Protein AF-A0A0C2YSZ3-F1 (afdb_monomer)

Foldseek 3Di:
DDPVVVVVVLVVVLVVVLVCCVVVCVVVVHDDDSVVVVVVVVVVVVVVVVVVVVVVVVVVVVD

Sequence (63 aa):
MSLAEAAANVLIGYAIAVATQVMVFPVFGIHITLADDLRIGLVFLVVSLIRSYMLRRVFERLL

Structure (mmCIF, N/CA/C/O backbone):
data_AF-A0A0C2YSZ3-F1
#
_entry.id   AF-A0A0C2YSZ3-F1
#
loop_
_atom_site.group_PDB
_atom_site.id
_atom_site.type_symbol
_atom_site.label_atom_id
_atom_site.label_alt_id
_atom_site.label_comp_id
_atom_site.label_asym_id
_atom_site.label_entity_id
_atom_site.label_seq_id
_atom_site.pdbx_PDB_ins_code
_atom_site.Cartn_x
_atom_site.Cartn_y
_atom_site.Cart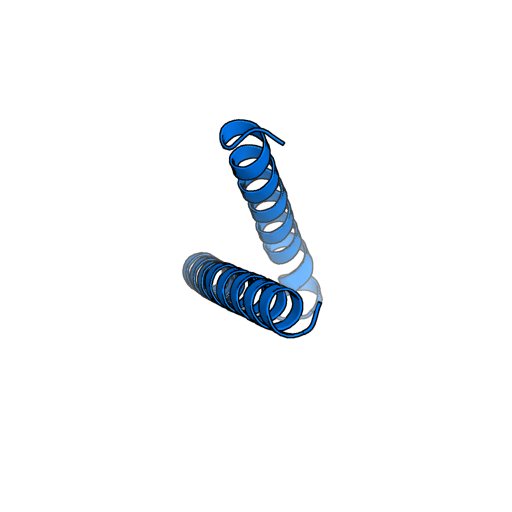n_z
_atom_site.occupancy
_atom_site.B_iso_or_equiv
_atom_site.auth_seq_id
_atom_site.auth_comp_id
_atom_site.auth_asym_id
_atom_site.auth_atom_id
_atom_site.pdbx_PDB_model_num
ATOM 1 N N . MET A 1 1 ? -0.089 -1.185 21.188 1.00 60.12 1 MET A N 1
ATOM 2 C CA . MET A 1 1 ? 0.977 -0.523 20.414 1.00 60.12 1 MET A CA 1
ATOM 3 C C . MET A 1 1 ? 0.812 0.973 20.549 1.00 60.12 1 MET A C 1
ATOM 5 O O . MET A 1 1 ? -0.322 1.447 20.508 1.00 60.12 1 MET A O 1
ATOM 9 N N . SER A 1 2 ? 1.904 1.705 20.751 1.00 86.38 2 SER A N 1
ATOM 10 C CA . SER A 1 2 ? 1.852 3.174 20.693 1.00 86.38 2 SER A CA 1
ATOM 11 C C . SER A 1 2 ? 1.566 3.652 19.258 1.00 86.38 2 SER A C 1
ATOM 13 O O . SER A 1 2 ? 1.766 2.900 18.304 1.00 86.38 2 SER A O 1
ATOM 15 N N . LEU A 1 3 ? 1.117 4.903 19.078 1.00 80.62 3 LEU A N 1
ATOM 16 C CA . LEU A 1 3 ? 0.928 5.484 17.736 1.00 80.62 3 LEU A CA 1
ATOM 17 C C . LEU A 1 3 ? 2.230 5.472 16.920 1.00 80.62 3 LEU A C 1
ATOM 19 O O . LEU A 1 3 ? 2.204 5.164 15.733 1.00 80.62 3 LEU A O 1
ATOM 23 N N . ALA A 1 4 ? 3.363 5.760 17.569 1.00 89.50 4 ALA A N 1
ATOM 24 C CA . ALA A 1 4 ? 4.681 5.745 16.937 1.00 89.50 4 ALA A CA 1
ATOM 25 C C . ALA A 1 4 ? 5.092 4.332 16.496 1.00 89.50 4 ALA A C 1
ATOM 27 O O . ALA A 1 4 ? 5.577 4.145 15.385 1.00 89.50 4 ALA A O 1
ATOM 28 N N . GLU A 1 5 ? 4.842 3.330 17.337 1.00 88.00 5 GLU A N 1
ATOM 29 C CA . GLU A 1 5 ? 5.111 1.920 17.037 1.00 88.00 5 GLU A CA 1
ATOM 30 C C . GLU A 1 5 ? 4.237 1.409 15.882 1.00 88.00 5 GLU A C 1
ATOM 32 O O . GLU A 1 5 ? 4.741 0.777 14.955 1.00 88.00 5 GLU A O 1
ATOM 37 N N . ALA A 1 6 ? 2.944 1.746 15.880 1.00 81.62 6 ALA A N 1
ATOM 38 C CA . ALA A 1 6 ? 2.037 1.399 14.790 1.00 81.62 6 ALA A CA 1
ATOM 39 C C . ALA A 1 6 ? 2.446 2.070 13.467 1.00 81.62 6 ALA A C 1
ATOM 41 O O . ALA A 1 6 ? 2.456 1.416 12.425 1.00 81.62 6 ALA A O 1
ATOM 42 N N . ALA A 1 7 ? 2.829 3.351 13.506 1.00 83.94 7 ALA A N 1
ATOM 43 C CA . ALA A 1 7 ? 3.306 4.078 12.332 1.00 83.94 7 ALA A CA 1
ATOM 44 C C . ALA A 1 7 ? 4.609 3.480 11.781 1.00 83.94 7 ALA A C 1
ATOM 46 O O . ALA A 1 7 ? 4.703 3.231 10.580 1.00 83.94 7 ALA A O 1
ATOM 47 N N . ALA A 1 8 ? 5.585 3.187 12.645 1.00 91.75 8 ALA A N 1
ATOM 48 C CA . ALA A 1 8 ? 6.833 2.539 12.247 1.00 91.75 8 ALA A CA 1
ATOM 49 C C . ALA A 1 8 ? 6.578 1.162 11.618 1.00 91.75 8 ALA A C 1
ATOM 51 O O . ALA A 1 8 ? 7.125 0.863 10.559 1.00 91.75 8 ALA A O 1
ATOM 52 N N . ASN A 1 9 ? 5.696 0.355 12.214 1.00 91.00 9 ASN A N 1
ATOM 53 C CA . ASN A 1 9 ? 5.340 -0.958 11.683 1.00 91.00 9 ASN A CA 1
ATOM 54 C C . ASN A 1 9 ? 4.712 -0.869 10.280 1.00 91.00 9 ASN A C 1
ATOM 56 O O . ASN A 1 9 ? 5.088 -1.625 9.385 1.00 91.00 9 ASN A O 1
ATOM 60 N N . VAL A 1 10 ? 3.797 0.084 10.062 1.00 86.75 10 VAL A N 1
ATOM 61 C CA . VAL A 1 10 ? 3.186 0.322 8.743 1.00 86.75 10 VAL A CA 1
ATOM 62 C C . VAL A 1 10 ? 4.230 0.781 7.723 1.00 86.75 10 VAL A C 1
ATOM 64 O O . VAL A 1 10 ? 4.266 0.246 6.618 1.00 86.75 10 VAL A O 1
ATOM 67 N N . LEU A 1 11 ? 5.100 1.730 8.086 1.00 89.69 11 LEU A N 1
ATOM 68 C CA . LEU A 1 11 ? 6.133 2.254 7.186 1.00 89.69 11 LEU A CA 1
ATOM 69 C C . LEU A 1 11 ? 7.152 1.182 6.785 1.00 89.69 11 LEU A C 1
ATOM 71 O O . LEU A 1 11 ? 7.476 1.061 5.605 1.00 89.69 11 LEU A O 1
ATOM 75 N N . ILE A 1 12 ? 7.627 0.383 7.744 1.00 94.62 12 ILE A N 1
ATOM 76 C CA . ILE A 1 12 ? 8.573 -0.710 7.486 1.00 94.62 12 ILE A CA 1
ATOM 77 C C . ILE A 1 12 ? 7.924 -1.769 6.593 1.00 94.62 12 ILE A C 1
ATOM 79 O O . ILE A 1 12 ? 8.513 -2.163 5.586 1.00 94.62 12 ILE A O 1
ATOM 83 N N . GLY A 1 13 ? 6.698 -2.193 6.914 1.00 91.50 13 GLY A N 1
ATOM 84 C CA . GLY A 1 13 ? 5.968 -3.163 6.096 1.00 91.50 13 GLY A CA 1
ATOM 85 C C . GLY A 1 13 ? 5.760 -2.672 4.663 1.00 91.50 13 GLY A C 1
ATOM 86 O O . GLY A 1 13 ? 5.962 -3.425 3.713 1.00 91.50 13 GLY A O 1
ATOM 87 N N . TYR A 1 14 ? 5.432 -1.390 4.500 1.00 90.31 14 TYR A N 1
ATOM 88 C CA . TYR A 1 14 ? 5.261 -0.770 3.191 1.00 90.31 14 TYR A CA 1
ATOM 89 C C . TYR A 1 14 ? 6.567 -0.708 2.388 1.00 90.31 14 TYR A C 1
ATOM 91 O O . TYR A 1 14 ? 6.582 -1.057 1.211 1.00 90.31 14 TYR A O 1
ATOM 99 N N . ALA A 1 15 ? 7.680 -0.326 3.019 1.00 92.12 15 ALA A N 1
ATOM 100 C CA . ALA A 1 1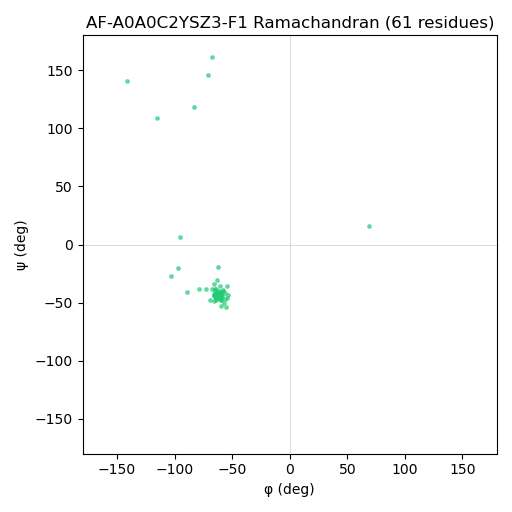5 ? 8.987 -0.292 2.364 1.00 92.12 15 ALA A CA 1
ATOM 101 C C . ALA A 1 15 ? 9.425 -1.686 1.881 1.00 92.12 15 ALA A C 1
ATOM 103 O O . ALA A 1 15 ? 9.916 -1.828 0.761 1.00 92.12 15 ALA A O 1
ATOM 104 N N . ILE A 1 16 ? 9.203 -2.718 2.700 1.00 96.31 16 ILE A N 1
ATOM 105 C CA . ILE A 1 16 ? 9.487 -4.113 2.337 1.00 96.31 16 ILE A CA 1
ATOM 106 C C . ILE A 1 16 ? 8.605 -4.564 1.167 1.00 96.31 16 ILE A C 1
ATOM 108 O O . ILE A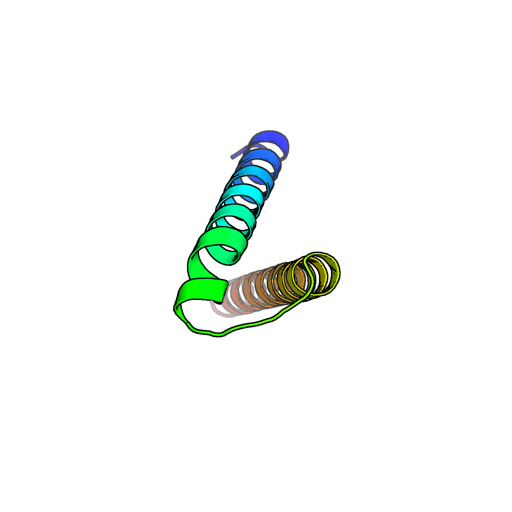 1 16 ? 9.102 -5.229 0.256 1.00 96.31 16 ILE A O 1
ATOM 112 N N . ALA A 1 17 ? 7.321 -4.194 1.164 1.00 93.38 17 ALA A N 1
ATOM 113 C CA . ALA A 1 17 ? 6.414 -4.505 0.063 1.00 93.38 17 ALA A CA 1
ATOM 114 C C . ALA A 1 17 ? 6.918 -3.904 -1.255 1.00 93.38 17 ALA A C 1
ATOM 116 O O . ALA A 1 17 ? 7.155 -4.655 -2.199 1.00 93.38 17 A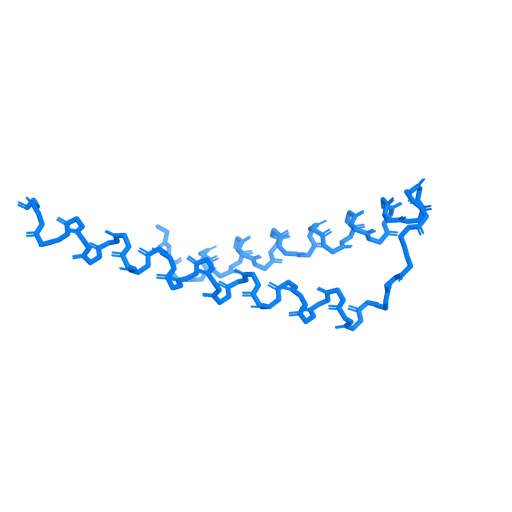LA A O 1
ATOM 117 N N . VAL A 1 18 ? 7.208 -2.599 -1.278 1.00 93.62 18 VAL A N 1
ATOM 118 C CA . VAL A 1 18 ? 7.717 -1.903 -2.472 1.00 93.62 18 VAL A CA 1
ATOM 119 C C . VAL A 1 18 ? 9.033 -2.519 -2.953 1.00 93.62 18 VAL A C 1
ATOM 121 O O . VAL A 1 18 ? 9.198 -2.781 -4.143 1.00 93.62 18 VAL A O 1
ATOM 124 N N . ALA A 1 19 ? 9.966 -2.818 -2.043 1.00 95.00 19 ALA A N 1
ATOM 125 C CA . ALA A 1 19 ? 11.224 -3.474 -2.403 1.00 95.00 19 ALA A CA 1
ATOM 126 C C . ALA A 1 19 ? 10.991 -4.857 -3.034 1.00 95.00 19 ALA A C 1
ATOM 128 O O . ALA A 1 19 ? 11.619 -5.201 -4.036 1.00 95.00 19 ALA A O 1
ATOM 129 N N . THR A 1 20 ? 10.049 -5.626 -2.486 1.00 95.56 20 THR A N 1
ATOM 130 C CA . THR A 1 20 ? 9.655 -6.932 -3.028 1.00 95.56 20 THR A CA 1
ATOM 131 C C . THR A 1 20 ? 9.032 -6.775 -4.410 1.00 95.56 20 THR A C 1
ATOM 133 O O . THR A 1 20 ? 9.412 -7.489 -5.329 1.00 95.56 20 THR A O 1
ATOM 136 N N . GLN A 1 21 ? 8.123 -5.817 -4.593 1.00 94.31 21 GLN A N 1
ATOM 137 C CA . GLN A 1 21 ? 7.459 -5.541 -5.868 1.00 94.31 21 GLN A CA 1
ATOM 138 C C . GLN A 1 21 ? 8.475 -5.174 -6.953 1.00 94.31 21 GLN A C 1
ATOM 140 O O . GLN A 1 21 ? 8.450 -5.767 -8.028 1.00 94.31 21 GLN A O 1
ATOM 145 N N . VAL A 1 22 ? 9.437 -4.298 -6.649 1.00 93.38 22 VAL A N 1
ATOM 146 C CA . VAL A 1 22 ? 10.519 -3.924 -7.578 1.00 93.38 22 VAL A CA 1
ATOM 147 C C . VAL A 1 22 ? 11.341 -5.137 -8.028 1.00 93.38 22 VAL A C 1
ATOM 149 O O . VAL A 1 22 ? 11.713 -5.219 -9.196 1.00 93.38 22 VAL A O 1
ATOM 152 N N . MET A 1 23 ? 11.616 -6.090 -7.133 1.00 94.81 23 MET A N 1
ATOM 153 C CA . MET A 1 23 ? 12.376 -7.301 -7.472 1.00 94.81 23 MET A CA 1
ATOM 154 C C . MET A 1 23 ? 11.530 -8.357 -8.193 1.00 94.81 23 MET A C 1
ATOM 156 O O . MET A 1 23 ? 12.021 -9.043 -9.087 1.00 94.81 23 MET A O 1
ATOM 160 N N . VAL A 1 24 ? 10.268 -8.513 -7.793 1.00 96.25 24 VAL A N 1
ATOM 161 C CA . VAL A 1 24 ? 9.403 -9.622 -8.207 1.00 96.25 24 VAL A CA 1
ATOM 162 C C . VAL A 1 24 ? 8.631 -9.297 -9.483 1.00 96.25 24 VAL A C 1
ATOM 164 O O . VAL A 1 24 ? 8.532 -10.150 -10.358 1.00 96.25 24 VAL A O 1
ATOM 167 N N . PHE A 1 25 ? 8.112 -8.080 -9.642 1.00 95.81 25 PHE A N 1
ATOM 168 C CA . PHE A 1 25 ? 7.311 -7.698 -10.811 1.00 95.81 25 PHE A CA 1
ATOM 169 C C . PHE A 1 25 ? 8.000 -7.973 -12.158 1.00 95.81 25 PHE A C 1
ATOM 171 O O . PHE A 1 25 ? 7.343 -8.565 -13.020 1.00 95.81 25 PHE A O 1
ATOM 178 N N . PRO A 1 26 ? 9.306 -7.685 -12.344 1.00 93.81 26 PRO A N 1
ATOM 179 C CA . PRO A 1 26 ? 10.001 -8.013 -13.587 1.00 93.81 26 PRO A CA 1
ATOM 180 C C . PRO A 1 26 ? 10.012 -9.514 -13.901 1.00 93.81 26 PRO A C 1
ATOM 182 O O . PRO A 1 26 ? 9.874 -9.895 -15.061 1.00 93.81 26 PRO A O 1
ATOM 185 N N . VAL A 1 27 ? 10.113 -10.373 -12.877 1.00 97.12 27 VAL A N 1
ATOM 186 C CA . VAL A 1 27 ? 10.101 -11.842 -13.032 1.00 97.12 27 VAL A CA 1
ATOM 187 C C . VAL A 1 27 ? 8.765 -12.328 -13.600 1.00 97.12 27 VAL A C 1
ATOM 189 O O . VAL A 1 27 ? 8.725 -13.303 -14.345 1.00 97.12 27 VAL A O 1
ATOM 192 N N . PHE A 1 28 ? 7.676 -11.619 -13.301 1.00 96.31 28 PHE A N 1
ATOM 193 C CA . PHE A 1 28 ? 6.333 -11.907 -13.806 1.00 96.31 28 PHE A CA 1
ATOM 194 C C . PHE A 1 28 ? 5.959 -11.092 -15.057 1.00 96.31 28 PHE A C 1
ATOM 196 O O . PHE A 1 28 ? 4.811 -11.139 -15.495 1.00 96.31 28 PHE A O 1
ATOM 203 N N . GLY A 1 29 ? 6.895 -10.332 -15.639 1.00 95.06 29 GLY A N 1
ATOM 204 C CA . GLY A 1 29 ? 6.628 -9.466 -16.794 1.00 95.06 29 GLY A CA 1
ATOM 205 C C . GLY A 1 29 ? 5.727 -8.263 -16.482 1.00 95.06 29 GLY A C 1
ATOM 206 O O . GLY A 1 29 ? 5.192 -7.635 -17.399 1.00 95.06 29 GLY A O 1
ATOM 207 N N . ILE A 1 30 ? 5.552 -7.924 -15.204 1.00 95.38 30 ILE A N 1
ATOM 208 C CA . ILE A 1 30 ? 4.741 -6.796 -14.749 1.00 95.38 30 ILE A CA 1
ATOM 209 C C . ILE A 1 30 ? 5.591 -5.524 -14.833 1.00 95.38 30 I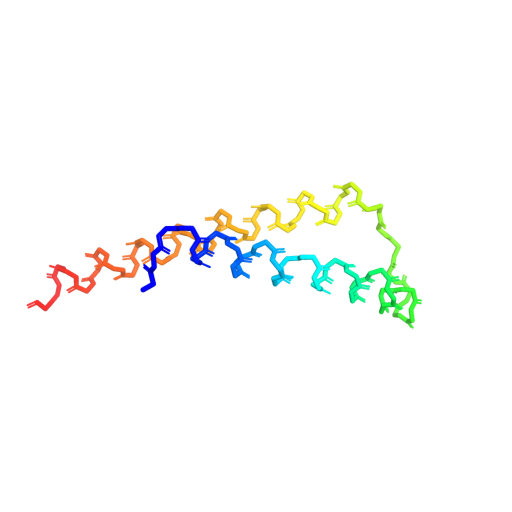LE A C 1
ATOM 211 O O . ILE A 1 30 ? 6.614 -5.397 -14.163 1.00 95.38 30 ILE A O 1
ATOM 215 N N . HIS A 1 31 ? 5.150 -4.575 -15.659 1.00 91.50 31 HIS A N 1
ATOM 216 C CA . HIS A 1 31 ? 5.822 -3.294 -15.862 1.00 91.50 31 HIS A CA 1
ATOM 217 C C . HIS A 1 31 ? 4.924 -2.169 -15.362 1.00 91.50 31 HIS A C 1
ATOM 219 O O . HIS A 1 31 ? 3.897 -1.851 -15.956 1.00 91.50 31 HIS A O 1
ATOM 225 N N . ILE A 1 32 ? 5.323 -1.576 -14.250 1.00 93.38 32 ILE A N 1
ATOM 226 C CA . ILE A 1 32 ? 4.608 -0.513 -13.558 1.00 93.38 32 ILE A CA 1
ATOM 227 C C . ILE A 1 32 ? 5.652 0.476 -13.055 1.00 93.38 32 ILE A C 1
ATOM 229 O O . ILE A 1 32 ? 6.743 0.089 -12.636 1.00 93.38 32 ILE A O 1
ATOM 233 N N . THR A 1 33 ? 5.340 1.767 -13.134 1.00 94.44 33 THR A N 1
ATOM 234 C CA . THR A 1 33 ? 6.236 2.788 -12.597 1.00 94.44 33 THR A CA 1
ATOM 235 C C . THR A 1 33 ? 6.215 2.742 -11.071 1.00 94.44 33 THR A C 1
ATOM 237 O O . THR A 1 33 ? 5.170 2.514 -10.466 1.00 94.44 33 THR A O 1
ATOM 240 N N . LEU A 1 34 ? 7.348 3.031 -10.424 1.00 91.56 34 LEU A N 1
ATOM 241 C CA . LEU A 1 34 ? 7.399 3.125 -8.960 1.00 91.56 34 LEU A CA 1
ATOM 242 C C . LEU A 1 34 ? 6.361 4.125 -8.420 1.00 91.56 34 LEU A C 1
ATOM 244 O O . LEU A 1 34 ? 5.760 3.899 -7.378 1.00 91.56 34 LEU A O 1
ATO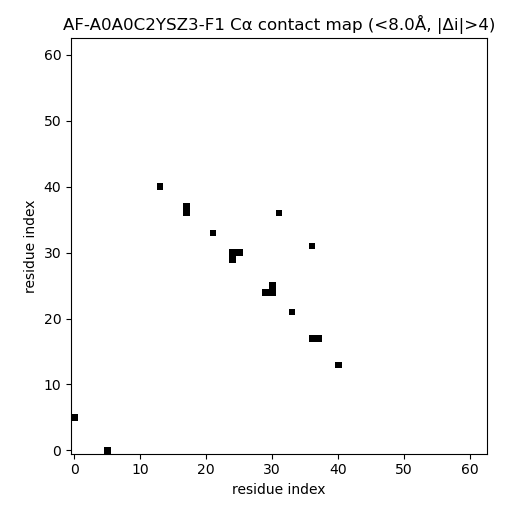M 248 N N . ALA A 1 35 ? 6.112 5.218 -9.148 1.00 94.00 35 ALA A N 1
ATOM 249 C CA . ALA A 1 35 ? 5.108 6.207 -8.772 1.00 94.00 35 ALA A CA 1
ATOM 250 C C . ALA A 1 35 ? 3.685 5.624 -8.758 1.00 94.00 35 ALA A C 1
ATOM 252 O O . ALA A 1 35 ? 2.919 5.917 -7.840 1.00 94.00 35 ALA A O 1
ATOM 253 N N . ASP A 1 36 ? 3.329 4.803 -9.745 1.00 94.81 36 ASP A N 1
ATOM 254 C CA . ASP A 1 36 ? 2.017 4.158 -9.793 1.00 94.81 36 ASP A CA 1
ATOM 255 C C . ASP A 1 36 ? 1.893 3.047 -8.750 1.00 94.81 36 ASP A C 1
ATOM 257 O O . ASP A 1 36 ? 0.856 2.956 -8.096 1.00 94.81 36 ASP A O 1
ATOM 261 N N . ASP A 1 37 ? 2.957 2.277 -8.512 1.00 93.56 37 ASP A N 1
ATOM 262 C CA . ASP A 1 37 ? 2.978 1.249 -7.464 1.00 93.56 37 ASP A CA 1
ATOM 26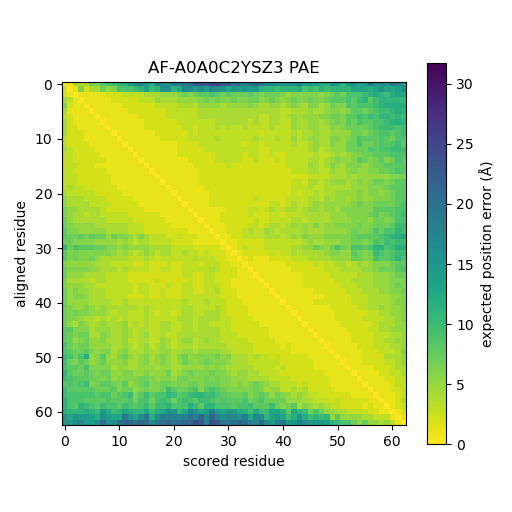3 C C . ASP A 1 37 ? 2.750 1.872 -6.080 1.00 93.56 37 ASP A C 1
ATOM 265 O O . ASP A 1 37 ? 1.907 1.420 -5.301 1.00 93.56 37 ASP A O 1
ATOM 269 N N . LEU A 1 38 ? 3.395 3.015 -5.824 1.00 92.69 38 LEU A N 1
ATOM 270 C CA . LEU A 1 38 ? 3.190 3.784 -4.602 1.00 92.69 38 LEU A CA 1
ATOM 271 C C . LEU A 1 38 ? 1.759 4.337 -4.476 1.00 92.69 38 LEU A C 1
ATOM 273 O O . LEU A 1 38 ? 1.194 4.361 -3.381 1.00 92.69 38 LEU A O 1
ATOM 277 N N . ARG A 1 39 ? 1.144 4.781 -5.578 1.00 95.00 39 ARG A N 1
ATOM 278 C CA . ARG A 1 39 ? -0.256 5.247 -5.574 1.00 95.00 39 ARG A CA 1
ATOM 279 C C . ARG A 1 39 ? -1.219 4.104 -5.269 1.00 95.00 39 ARG A C 1
ATOM 281 O O . ARG A 1 39 ? -2.129 4.286 -4.463 1.00 95.00 39 ARG A O 1
ATOM 288 N N . ILE A 1 40 ? -1.008 2.932 -5.868 1.00 93.19 40 ILE A N 1
ATOM 289 C CA . ILE A 1 40 ? -1.803 1.725 -5.603 1.00 93.19 40 ILE A CA 1
ATOM 290 C C . ILE A 1 40 ? -1.667 1.320 -4.134 1.00 93.19 40 ILE A C 1
ATOM 292 O O . ILE A 1 40 ? -2.672 1.080 -3.461 1.00 93.19 40 ILE A O 1
ATOM 296 N N . GLY A 1 41 ? -0.441 1.314 -3.610 1.00 90.62 41 GLY A N 1
ATOM 297 C CA . GLY A 1 41 ? -0.167 1.047 -2.202 1.00 90.62 41 GLY A CA 1
ATOM 298 C C . GLY A 1 41 ? -0.921 1.990 -1.257 1.00 90.62 41 GLY A C 1
ATOM 299 O O . GLY A 1 41 ? -1.519 1.544 -0.274 1.00 90.62 41 GLY A O 1
ATOM 300 N N . LEU A 1 42 ? -0.989 3.282 -1.591 1.00 90.62 42 LEU A N 1
ATOM 301 C CA . LEU A 1 42 ? -1.745 4.275 -0.824 1.00 90.62 42 LEU A CA 1
ATOM 302 C C . LEU A 1 42 ? -3.264 4.045 -0.886 1.00 90.62 42 LEU A C 1
ATOM 304 O O . LEU A 1 42 ? -3.950 4.184 0.128 1.00 90.62 42 LEU A O 1
ATOM 308 N N . VAL A 1 43 ? -3.799 3.635 -2.039 1.00 94.69 43 VAL A N 1
ATOM 309 C CA . VAL A 1 43 ? -5.213 3.238 -2.157 1.00 94.69 43 VAL A CA 1
ATOM 310 C C . VAL A 1 43 ? -5.509 2.039 -1.254 1.00 94.69 43 VAL A C 1
ATOM 312 O O . VAL A 1 43 ? -6.484 2.071 -0.500 1.00 94.69 43 VAL A O 1
ATOM 315 N N . PHE A 1 44 ? -4.656 1.011 -1.252 1.00 90.12 44 PHE A N 1
ATOM 316 C CA . PHE A 1 44 ? -4.822 -0.144 -0.363 1.00 90.12 44 PHE A CA 1
ATOM 317 C C . PHE A 1 44 ? -4.759 0.232 1.117 1.00 90.12 44 PHE A C 1
ATOM 319 O O . PHE A 1 44 ? -5.570 -0.272 1.900 1.00 90.12 44 PHE A O 1
ATOM 326 N N . LEU A 1 45 ? -3.857 1.140 1.502 1.00 88.88 45 LEU A N 1
ATOM 327 C CA . LEU A 1 45 ? -3.800 1.680 2.860 1.00 88.88 45 LEU A CA 1
ATOM 328 C C . LEU A 1 45 ? -5.162 2.271 3.257 1.00 88.88 45 LEU A C 1
ATOM 330 O O . LEU A 1 45 ? -5.742 1.849 4.260 1.00 88.88 45 LEU A O 1
ATOM 334 N N . VAL A 1 46 ? -5.712 3.178 2.445 1.00 91.94 46 VAL A N 1
ATOM 335 C CA . VAL A 1 46 ? -7.010 3.827 2.703 1.00 91.94 46 VAL A CA 1
ATOM 336 C C . VAL A 1 46 ? -8.142 2.800 2.785 1.00 91.94 46 VAL A C 1
ATOM 338 O O . VAL A 1 46 ? -8.912 2.808 3.747 1.00 91.94 46 VAL A O 1
ATOM 341 N N . VAL A 1 47 ? -8.220 1.869 1.831 1.00 94.06 47 VAL A N 1
ATOM 342 C CA . VAL A 1 47 ? -9.241 0.807 1.819 1.00 94.06 47 VAL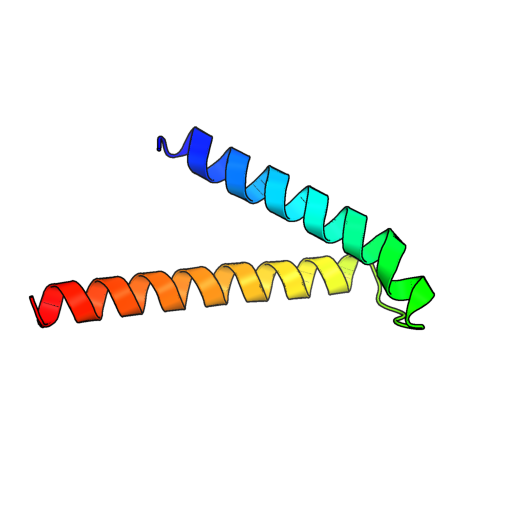 A CA 1
ATOM 343 C C . VAL A 1 47 ? -9.148 -0.063 3.074 1.00 94.06 47 VAL A C 1
ATOM 345 O O . VAL A 1 47 ? -10.169 -0.386 3.687 1.00 94.06 47 VAL A O 1
ATOM 348 N N . SER A 1 48 ? -7.934 -0.419 3.501 1.00 86.50 48 SER A N 1
ATOM 349 C CA . SER A 1 48 ? -7.724 -1.242 4.694 1.00 86.50 48 SER A CA 1
ATOM 350 C C . SER A 1 48 ? -8.171 -0.530 5.974 1.00 86.50 48 SER A C 1
ATOM 352 O O . SER A 1 48 ? -8.790 -1.163 6.837 1.00 86.50 48 SER A O 1
ATOM 354 N N . LEU A 1 49 ? -7.934 0.783 6.076 1.00 87.50 49 LEU A N 1
ATOM 355 C CA . LEU A 1 49 ? -8.384 1.612 7.194 1.00 87.50 49 LEU A CA 1
ATOM 356 C C . LEU A 1 49 ? -9.909 1.698 7.236 1.00 87.50 49 LEU A C 1
ATOM 358 O O . LEU A 1 49 ? -10.499 1.434 8.285 1.00 87.50 49 LEU A O 1
ATOM 362 N N . ILE A 1 50 ? -10.547 1.987 6.097 1.00 93.06 50 ILE A N 1
ATOM 363 C 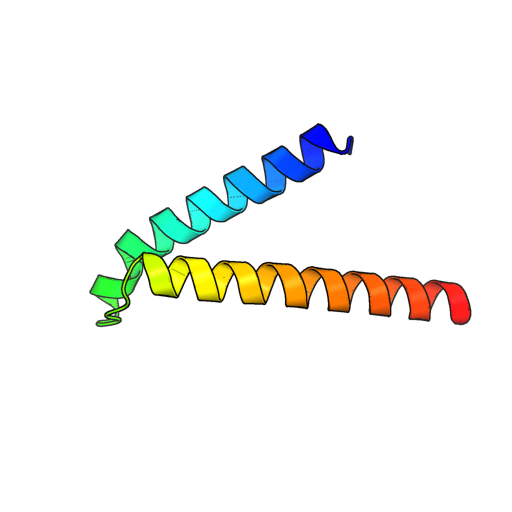CA . ILE A 1 50 ? -12.012 2.050 5.985 1.00 93.06 50 ILE A CA 1
ATOM 364 C C . ILE A 1 50 ? -12.628 0.718 6.412 1.00 93.06 50 ILE A C 1
ATOM 366 O O . ILE A 1 50 ? -13.500 0.695 7.279 1.00 93.06 50 ILE A O 1
ATOM 370 N N . ARG A 1 51 ? -12.138 -0.402 5.868 1.00 93.00 51 ARG A N 1
ATOM 371 C CA . ARG A 1 51 ? -12.610 -1.746 6.232 1.00 93.00 51 ARG A CA 1
ATOM 372 C C . ARG A 1 51 ? -12.485 -1.994 7.735 1.00 93.00 51 ARG A C 1
ATOM 374 O O . ARG A 1 51 ? -13.429 -2.474 8.356 1.00 93.00 51 ARG A O 1
ATOM 381 N N . SER A 1 52 ? -11.333 -1.669 8.318 1.00 86.44 52 SER A N 1
ATOM 382 C CA . SER A 1 52 ? -11.061 -1.903 9.743 1.00 86.44 52 SER A CA 1
ATOM 383 C C . SER A 1 52 ? -11.971 -1.057 10.637 1.00 86.44 52 SER A C 1
ATOM 385 O O . SER A 1 52 ? -12.506 -1.557 11.625 1.00 86.44 52 SER A O 1
ATOM 387 N N . TYR A 1 53 ? -12.214 0.200 10.256 1.00 88.94 53 TYR A N 1
ATOM 388 C CA . TYR A 1 53 ? -13.163 1.080 10.934 1.00 88.94 53 TYR A CA 1
ATOM 389 C C . TYR A 1 53 ? -14.604 0.564 10.835 1.00 88.94 53 TYR A C 1
ATOM 391 O O . TYR A 1 53 ? -15.301 0.504 11.847 1.00 88.94 53 TYR A O 1
ATOM 399 N N . MET A 1 54 ? -15.049 0.146 9.645 1.00 93.56 54 MET A N 1
ATOM 400 C CA . MET A 1 54 ? -16.396 -0.399 9.456 1.00 93.56 54 MET A CA 1
ATOM 401 C C . MET A 1 54 ? -16.610 -1.676 10.269 1.00 93.56 54 MET A C 1
ATOM 403 O O . MET A 1 54 ? -17.630 -1.787 10.943 1.00 93.56 54 MET A O 1
ATOM 407 N N . LEU A 1 55 ? -15.647 -2.604 10.264 1.00 93.06 55 LEU A N 1
ATOM 408 C CA . LEU A 1 55 ? -15.718 -3.817 11.082 1.00 93.06 55 LEU A CA 1
ATOM 409 C C . LEU A 1 55 ? -15.809 -3.477 12.569 1.00 93.06 55 LEU A C 1
ATOM 411 O O . LEU A 1 55 ? -16.710 -3.969 13.243 1.00 93.06 55 LEU A O 1
ATOM 415 N N . ARG A 1 56 ? -14.948 -2.581 13.069 1.00 91.00 56 ARG A N 1
ATOM 416 C CA . ARG A 1 56 ? -15.026 -2.098 14.455 1.00 91.00 56 ARG A CA 1
ATOM 417 C C . ARG A 1 56 ? -16.410 -1.532 14.771 1.00 91.00 56 ARG A C 1
ATOM 419 O O . ARG A 1 56 ? -16.991 -1.883 15.790 1.00 91.00 56 ARG A O 1
ATOM 426 N N . ARG A 1 57 ? -16.964 -0.708 13.878 1.00 90.50 57 ARG A N 1
ATOM 427 C CA . ARG A 1 57 ? -18.284 -0.091 14.058 1.00 90.50 57 ARG A CA 1
ATOM 428 C C . ARG A 1 57 ? -19.427 -1.105 14.054 1.00 90.50 57 ARG A C 1
ATOM 430 O O . ARG A 1 57 ? -20.419 -0.885 14.741 1.00 90.50 57 ARG A O 1
ATOM 437 N N . VAL A 1 58 ? -19.313 -2.176 13.273 1.00 93.94 58 VAL A N 1
ATOM 438 C CA . VAL A 1 58 ? -20.284 -3.277 13.250 1.00 93.94 58 VAL A CA 1
ATOM 439 C C . VAL A 1 58 ? -20.214 -4.072 14.552 1.00 93.94 58 VAL A C 1
ATOM 441 O O . VAL A 1 58 ? -21.250 -4.271 15.175 1.00 93.94 58 VAL A O 1
ATOM 444 N N . PHE A 1 59 ? -19.019 -4.454 15.009 1.00 92.12 59 PHE A N 1
ATOM 445 C CA . PHE A 1 59 ? -18.861 -5.167 16.280 1.00 92.12 59 PHE A CA 1
ATOM 446 C C . PHE A 1 59 ? -19.328 -4.335 17.480 1.00 92.12 59 PHE A C 1
ATOM 448 O O . PHE A 1 59 ? -20.071 -4.861 18.292 1.00 92.12 59 PHE A O 1
ATOM 455 N N . GLU A 1 60 ? -19.012 -3.035 17.542 1.00 91.06 60 GLU A N 1
ATOM 456 C CA . GLU A 1 60 ? -19.515 -2.116 18.586 1.00 91.06 60 GLU A CA 1
ATOM 457 C C . GLU A 1 60 ? -21.048 -1.951 18.593 1.00 91.06 60 GLU A C 1
ATOM 459 O O . GLU A 1 60 ? -21.605 -1.440 19.559 1.00 91.06 60 GLU A O 1
ATOM 464 N N . ARG A 1 61 ? -21.740 -2.283 17.493 1.00 90.19 61 ARG A N 1
ATOM 465 C CA . ARG A 1 61 ? -23.209 -2.212 17.402 1.00 90.19 61 ARG A CA 1
ATOM 466 C C . ARG A 1 61 ? -23.895 -3.554 17.651 1.00 90.19 61 ARG A C 1
ATOM 468 O O . ARG A 1 61 ? -25.098 -3.554 17.892 1.00 90.19 61 ARG A O 1
ATOM 475 N N . LEU A 1 62 ? -23.175 -4.665 17.508 1.00 86.12 62 LEU A N 1
ATOM 476 C CA . LEU A 1 62 ? -23.719 -6.022 17.615 1.00 86.12 62 LEU A CA 1
ATOM 477 C C . LEU A 1 62 ? -23.385 -6.707 18.948 1.00 86.12 62 LEU A C 1
ATOM 479 O O . LEU A 1 62 ? -24.137 -7.591 19.351 1.00 86.12 62 LEU A O 1
ATOM 483 N N . LEU A 1 63 ? -22.275 -6.333 19.592 1.00 74.12 63 LEU A N 1
ATOM 484 C CA . LEU A 1 63 ? -21.812 -6.827 20.894 1.00 74.12 63 LEU A CA 1
ATOM 485 C C . LEU A 1 63 ? -21.903 -5.713 21.937 1.00 74.12 63 LEU A C 1
ATOM 487 O O . LEU A 1 63 ? -22.310 -6.030 23.075 1.00 74.12 63 LEU A O 1
#

Radius of gyration: 15.48 Å; Cα contacts (8 Å, |Δi|>4): 9; chains: 1; bounding box: 36×18×38 Å

pLDDT: mean 90.96, std 5.68, range [60.12, 97.12]

Organism: NCBI:txid272627

Secondary structure (DSSP, 8-state):
--HHHHHHHHHHHHHHHHHHHHHHGGGGT----HHHHHHHHHHHHHHHHHHHHHHHHHHHHH-

Solvent-accessible surface area (backbone atoms only — not comparable to full-atom values): 3664 Å² total; per-residue (Å²): 127,54,73,66,56,51,50,50,51,52,52,53,52,49,53,53,48,53,56,48,46,69,65,47,31,59,80,74,71,51,86,74,54,72,69,55,54,51,51,54,52,51,51,51,52,53,53,51,51,52,51,52,51,51,51,52,54,49,48,73,73,76,110

Mean predicted aligned error: 4.5 Å

InterPro domains:
  IPR055644 Protein of unknown function DUF7220 [PF23858] (1-61)